Protein AF-A0A452ZSW7-F1 (afdb_monomer_lite)

InterPro domains:
  IPR001267 Thymidine kinase [PF00265] (12-123)
  IPR001267 Thymidine kinase [PIRSF035805] (10-128)
  IPR001267 Thymidine kinase [PTHR11441] (1-141)
  IPR020633 Thymidine kinase, conserved site [PS00603] (110-123)
  IPR027417 P-loop containing nucleoside triphosphate hydrolase [G3DSA:3.40.50.300] (1-83)
  IPR027417 P-loop containing nucleoside triphosphate hydrolase [SSF52540] (18-84)

Organism: Aegilops tauschii subsp. strangulata (NCBI:txid200361)

Structure (mmCIF, N/CA/C/O backbone):
data_AF-A0A452ZSW7-F1
#
_entry.id   AF-A0A452ZSW7-F1
#
loop_
_atom_site.group_PDB
_atom_site.id
_atom_site.type_symbol
_atom_site.label_atom_id
_atom_site.label_alt_id
_atom_site.label_comp_id
_atom_site.label_asym_id
_atom_site.label_entity_id
_atom_site.label_seq_id
_atom_site.pdbx_PDB_ins_code
_atom_site.Cartn_x
_atom_site.Cartn_y
_atom_site.Cartn_z
_atom_site.occupancy
_atom_site.B_iso_or_equiv
_atom_site.auth_seq_id
_atom_site.auth_comp_id
_atom_site.auth_asym_id
_atom_site.auth_atom_id
_atom_site.pdbx_PDB_model_num
ATOM 1 N N . MET A 1 1 ? -21.445 2.291 3.295 1.00 60.81 1 MET A N 1
ATOM 2 C CA . MET A 1 1 ? -20.126 2.309 3.958 1.00 60.81 1 MET A CA 1
ATOM 3 C C . MET A 1 1 ? -19.499 3.645 3.599 1.00 60.81 1 MET A C 1
ATOM 5 O O . MET A 1 1 ? -19.417 3.934 2.412 1.00 60.81 1 MET A O 1
ATOM 9 N N . ALA A 1 2 ? -19.251 4.515 4.577 1.00 77.56 2 ALA A N 1
ATOM 10 C CA . ALA A 1 2 ? -18.687 5.839 4.317 1.00 77.56 2 ALA A CA 1
ATOM 11 C C . ALA A 1 2 ? -17.158 5.736 4.345 1.00 77.56 2 ALA A C 1
ATOM 13 O O . ALA A 1 2 ? -16.612 5.174 5.289 1.00 77.56 2 ALA A O 1
ATOM 14 N N . CYS A 1 3 ? -16.495 6.250 3.311 1.00 84.75 3 CYS A N 1
ATOM 15 C CA . CYS A 1 3 ? -15.042 6.386 3.275 1.00 84.75 3 CYS A CA 1
ATOM 16 C C . CYS A 1 3 ? -14.691 7.853 3.511 1.00 84.75 3 CYS A C 1
ATOM 18 O O . CYS A 1 3 ? -15.324 8.745 2.939 1.00 84.75 3 CYS A O 1
ATOM 20 N N . TRP A 1 4 ? -13.676 8.104 4.330 1.00 89.50 4 TRP A N 1
ATOM 21 C CA . TRP A 1 4 ? -13.199 9.451 4.608 1.00 89.50 4 TRP A CA 1
ATOM 22 C C . TRP A 1 4 ? -11.741 9.568 4.198 1.00 89.50 4 TRP A C 1
ATOM 24 O O . TRP A 1 4 ? -10.899 8.842 4.710 1.00 89.50 4 TRP A O 1
ATOM 34 N N . ALA A 1 5 ? -11.443 10.531 3.328 1.00 92.81 5 ALA A N 1
ATOM 35 C CA . ALA A 1 5 ? -10.077 11.007 3.186 1.00 92.81 5 ALA A CA 1
ATOM 36 C C . ALA A 1 5 ? -9.680 11.720 4.486 1.00 92.81 5 ALA A C 1
ATOM 38 O O . ALA A 1 5 ? -10.424 12.581 4.988 1.00 92.81 5 ALA A O 1
ATOM 39 N N . LEU A 1 6 ? -8.542 11.320 5.038 1.00 93.31 6 LEU A N 1
ATOM 40 C CA . LEU A 1 6 ? -7.957 11.863 6.255 1.00 93.31 6 LEU A CA 1
ATOM 41 C C . LEU A 1 6 ? -6.514 12.278 5.963 1.00 93.31 6 LEU A C 1
ATOM 43 O O . LEU A 1 6 ? -5.859 11.598 5.179 1.00 93.31 6 LEU A O 1
ATOM 47 N N . PRO A 1 7 ? -6.024 13.369 6.570 1.00 91.38 7 PRO A N 1
ATOM 48 C CA . PRO A 1 7 ? -4.599 13.677 6.559 1.00 91.38 7 PRO A CA 1
ATOM 49 C C . PRO A 1 7 ? -3.816 12.780 7.532 1.00 91.38 7 PRO A C 1
ATOM 51 O O . PRO A 1 7 ? -2.682 12.429 7.250 1.00 91.38 7 PRO A O 1
ATOM 54 N N . GLU A 1 8 ? -4.435 12.393 8.651 1.00 95.12 8 GLU A N 1
ATOM 55 C CA . GLU A 1 8 ? -3.841 11.586 9.724 1.00 95.12 8 GLU A CA 1
ATOM 56 C C . GLU A 1 8 ? -4.903 10.637 10.293 1.00 95.12 8 GLU A C 1
ATOM 58 O O . GLU A 1 8 ? -6.065 11.037 10.471 1.00 95.12 8 GLU A O 1
ATOM 63 N N . LEU A 1 9 ? -4.527 9.393 10.596 1.00 96.88 9 LEU A N 1
ATOM 64 C CA . LEU A 1 9 ? -5.455 8.379 11.110 1.00 96.88 9 LEU A CA 1
ATOM 65 C C . LEU A 1 9 ? -5.932 8.699 12.528 1.00 96.88 9 LEU A C 1
ATOM 67 O O . LEU A 1 9 ? -7.074 8.397 12.877 1.00 96.88 9 LEU A O 1
ATOM 71 N N . SER A 1 10 ? -5.107 9.371 13.327 1.00 94.25 10 SER A N 1
ATOM 72 C CA . SER A 1 10 ? -5.431 9.841 14.676 1.00 94.25 10 SER A CA 1
ATOM 73 C C . SER A 1 10 ? -6.727 10.667 14.723 1.00 94.25 10 SER A C 1
ATOM 75 O O . SER A 1 10 ? -7.500 10.561 15.676 1.00 94.25 10 SER A O 1
ATOM 77 N N . THR A 1 11 ? -7.031 11.404 13.648 1.00 95.56 11 THR A N 1
ATOM 78 C CA . THR A 1 11 ? -8.235 12.244 13.517 1.00 95.56 11 THR A CA 1
ATOM 79 C C . THR A 1 11 ? -9.512 11.460 13.194 1.00 95.56 11 THR A C 1
ATOM 81 O O . THR A 1 11 ? -10.613 12.019 13.222 1.00 95.56 11 THR A O 1
ATOM 84 N N . PHE A 1 12 ? -9.405 10.161 12.888 1.00 95.12 12 PHE A N 1
ATOM 85 C CA . PHE A 1 12 ? -10.541 9.324 12.501 1.00 95.12 12 PHE A CA 1
ATOM 86 C C . PHE A 1 12 ? -11.622 9.280 13.584 1.00 95.12 12 PHE A C 1
ATOM 88 O O . PHE A 1 12 ? -12.807 9.437 13.286 1.00 95.12 12 PHE A O 1
ATOM 95 N N . GLN A 1 13 ? -11.210 9.110 14.843 1.00 92.44 13 GLN A N 1
ATOM 96 C CA . GLN A 1 13 ? -12.121 9.028 15.983 1.00 92.44 13 GLN A CA 1
ATOM 97 C C . GLN A 1 13 ? -12.911 10.330 16.171 1.00 92.44 13 GLN A C 1
ATOM 99 O O . GLN A 1 13 ? -14.122 10.284 16.386 1.00 92.44 13 GLN A O 1
ATOM 104 N N . ASP A 1 14 ? -12.248 11.478 16.030 1.00 92.56 14 ASP A N 1
ATOM 105 C CA . ASP A 1 14 ? -12.881 12.793 16.155 1.00 92.56 14 ASP A CA 1
ATOM 106 C C . ASP A 1 14 ? -13.850 13.059 15.001 1.00 92.56 14 ASP A C 1
ATOM 108 O O . ASP A 1 14 ? -14.958 13.554 15.213 1.00 92.56 14 ASP A O 1
ATOM 112 N N . LYS A 1 15 ? -13.470 12.67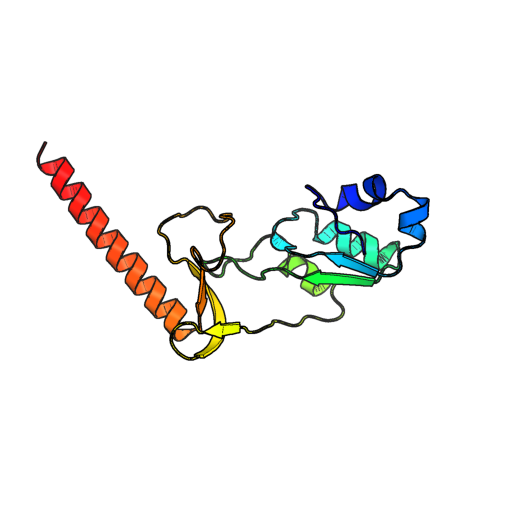4 13.776 1.00 93.25 15 LYS A N 1
ATOM 113 C CA . LYS A 1 15 ? -14.308 12.847 12.582 1.00 93.25 15 LYS A CA 1
ATOM 114 C C . LYS A 1 15 ? -15.550 11.962 12.601 1.00 93.25 15 LYS A C 1
ATOM 116 O O . LYS A 1 15 ? -16.605 12.379 12.126 1.00 93.25 15 LYS A O 1
ATOM 121 N N . LEU A 1 16 ? -15.422 10.742 13.116 1.00 93.38 16 LEU A N 1
ATOM 122 C CA . LEU A 1 16 ? -16.532 9.802 13.241 1.00 93.38 16 LEU A CA 1
ATOM 123 C C . LEU A 1 16 ? -17.432 10.133 14.442 1.00 93.38 16 LEU A C 1
ATOM 125 O O . LEU A 1 16 ? -18.643 9.921 14.387 1.00 93.38 16 LEU A O 1
ATOM 129 N N . GLY A 1 17 ? -16.839 10.665 15.510 1.00 94.56 17 GLY A N 1
ATOM 130 C CA . GLY A 1 17 ? -17.475 10.875 16.802 1.00 94.56 17 GLY A CA 1
ATOM 131 C C . GLY A 1 17 ? -17.331 9.656 17.715 1.00 94.56 17 GLY A C 1
ATOM 132 O O . GLY A 1 17 ? -17.447 8.506 17.284 1.00 94.56 17 GLY A O 1
ATOM 133 N N . ARG A 1 18 ? -17.111 9.912 19.012 1.00 93.31 18 ARG A N 1
ATOM 134 C CA . ARG A 1 18 ? -16.768 8.877 20.002 1.00 93.31 18 ARG A CA 1
ATOM 135 C C . ARG A 1 18 ? -17.783 7.735 20.069 1.00 93.31 18 ARG A C 1
ATOM 137 O O . ARG A 1 18 ? -17.399 6.577 19.961 1.00 93.31 18 ARG A O 1
ATOM 144 N N . GLU A 1 19 ? -19.069 8.057 20.192 1.00 95.12 19 GLU A N 1
ATOM 145 C CA . GLU A 1 19 ? -20.128 7.045 20.307 1.00 95.12 19 GLU A CA 1
ATOM 146 C C . GLU A 1 19 ? -20.250 6.158 19.063 1.00 95.12 19 GLU A C 1
ATOM 148 O O . GLU A 1 19 ? -20.621 4.988 19.163 1.00 95.12 19 GLU A O 1
ATOM 153 N N . ALA A 1 20 ? -19.976 6.717 17.882 1.00 94.56 20 ALA A N 1
ATOM 154 C CA . ALA A 1 20 ? -19.997 5.967 16.636 1.00 94.56 20 ALA A CA 1
ATOM 155 C C . ALA A 1 20 ? -18.747 5.088 16.512 1.00 94.56 20 ALA A C 1
ATOM 157 O O . ALA A 1 20 ? -18.881 3.916 16.173 1.00 94.56 20 ALA A O 1
ATOM 158 N N . TYR A 1 21 ? -17.566 5.609 16.858 1.00 95.25 21 TYR A N 1
ATOM 159 C CA . TYR A 1 21 ? -16.315 4.845 16.894 1.00 95.25 21 TYR A CA 1
ATOM 160 C C . TYR A 1 21 ? -16.392 3.639 17.837 1.00 95.25 21 TYR A C 1
ATOM 162 O O . TYR A 1 21 ? -15.982 2.535 17.476 1.00 95.25 21 TYR A O 1
ATOM 170 N N . ASP A 1 22 ? -16.971 3.808 19.026 1.00 95.31 22 ASP A N 1
ATOM 171 C CA . ASP A 1 22 ? -17.09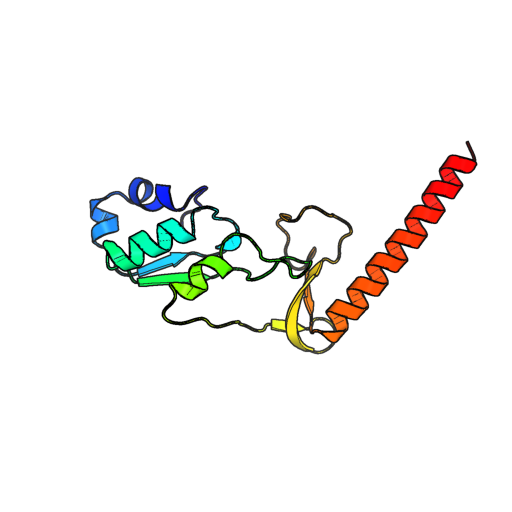2 2.718 19.998 1.00 95.31 22 ASP A CA 1
ATOM 172 C C . ASP A 1 22 ? -17.951 1.556 19.451 1.00 95.31 22 ASP A C 1
ATOM 174 O O . ASP A 1 22 ? -17.682 0.402 19.773 1.00 95.31 22 ASP A O 1
ATOM 178 N N . LYS A 1 23 ? -18.901 1.836 18.544 1.00 96.00 23 LYS A N 1
ATOM 179 C CA . LYS A 1 23 ? -19.750 0.842 17.854 1.00 96.00 23 LYS A CA 1
ATOM 180 C C . LYS A 1 23 ? -19.128 0.237 16.589 1.00 96.00 23 LYS A C 1
ATOM 182 O O . LYS A 1 23 ? -19.749 -0.626 15.975 1.00 96.00 23 LYS A O 1
ATOM 187 N N . VAL A 1 24 ? -17.963 0.709 16.148 1.00 95.12 24 VAL A N 1
ATOM 188 C CA . VAL A 1 24 ? -17.258 0.126 14.998 1.00 95.12 24 VAL A CA 1
ATOM 189 C C . VAL A 1 24 ? -16.539 -1.139 15.440 1.00 95.12 24 VAL A C 1
ATOM 191 O O . VAL A 1 24 ? -15.731 -1.080 16.358 1.00 95.12 24 VAL A O 1
ATOM 194 N N . ASP A 1 25 ? -16.767 -2.256 14.756 1.00 96.88 25 ASP A N 1
ATOM 195 C CA . ASP A 1 25 ? -16.016 -3.497 14.996 1.00 96.88 25 ASP A CA 1
ATOM 196 C C . ASP A 1 25 ? -14.782 -3.615 14.088 1.00 96.88 25 ASP A C 1
ATOM 198 O O . ASP A 1 25 ? -13.764 -4.188 14.473 1.00 96.88 25 ASP A O 1
ATOM 202 N N . VAL A 1 26 ? -14.870 -3.065 12.869 1.00 97.06 26 VAL A N 1
ATOM 203 C CA . VAL A 1 26 ? -13.866 -3.229 11.809 1.00 97.06 26 VAL A CA 1
ATOM 204 C C . VAL A 1 26 ? -13.489 -1.881 11.201 1.00 97.06 26 VAL A C 1
ATOM 206 O O . VAL A 1 26 ? -14.362 -1.121 10.780 1.00 97.06 26 VAL A O 1
ATOM 209 N N . ILE A 1 27 ? -12.189 -1.616 11.097 1.00 97.38 27 ILE A N 1
ATOM 210 C CA . ILE A 1 27 ? -11.618 -0.421 10.469 1.00 97.38 27 ILE A CA 1
ATOM 211 C C . ILE A 1 27 ? -10.812 -0.857 9.244 1.00 97.38 27 ILE A C 1
ATOM 213 O O . ILE A 1 27 ? -9.882 -1.651 9.357 1.00 97.38 27 ILE A O 1
ATOM 217 N N . GLY A 1 28 ? -11.178 -0.339 8.071 1.00 97.81 28 GLY A N 1
ATOM 218 C CA . GLY A 1 28 ? -10.420 -0.515 6.833 1.00 97.81 28 GLY A CA 1
ATOM 219 C C . GLY A 1 28 ? -9.577 0.721 6.533 1.00 97.81 28 GLY A C 1
ATOM 220 O O . GLY A 1 28 ? -10.117 1.826 6.514 1.00 97.81 28 GLY A O 1
ATOM 221 N N . ILE A 1 29 ? -8.284 0.531 6.285 1.00 98.06 29 ILE A N 1
ATOM 222 C CA . ILE A 1 29 ? -7.342 1.579 5.877 1.00 98.06 29 ILE A CA 1
ATOM 223 C C . ILE A 1 29 ? -6.834 1.214 4.487 1.00 98.06 29 ILE A C 1
ATOM 225 O O . ILE A 1 29 ? -6.277 0.134 4.306 1.00 98.06 29 ILE A O 1
ATOM 229 N N . ASP A 1 30 ? -7.032 2.103 3.522 1.00 97.38 30 ASP A N 1
ATOM 230 C CA . ASP A 1 30 ? -6.512 1.963 2.161 1.00 97.38 30 ASP A CA 1
ATOM 231 C C . ASP A 1 30 ? -5.406 2.994 1.918 1.00 97.38 30 ASP A C 1
ATOM 233 O O . ASP A 1 30 ? -5.363 4.019 2.602 1.00 97.38 30 ASP A O 1
ATOM 237 N N . GLU A 1 31 ? -4.516 2.718 0.963 1.00 96.12 31 GLU A N 1
ATOM 238 C CA . GLU A 1 31 ? -3.358 3.566 0.637 1.00 96.12 31 GLU A CA 1
ATOM 239 C C . GLU A 1 31 ? -2.482 3.891 1.870 1.00 96.12 31 GLU A C 1
ATOM 241 O O . GLU A 1 31 ? -1.981 5.004 2.054 1.00 96.12 31 GLU A O 1
ATOM 246 N N . ALA A 1 32 ? -2.296 2.893 2.741 1.00 97.56 32 ALA A N 1
ATOM 247 C CA . ALA A 1 32 ? -1.742 3.064 4.082 1.00 97.56 32 ALA A CA 1
ATOM 248 C C . ALA A 1 32 ? -0.326 3.663 4.136 1.00 97.56 32 ALA A C 1
ATOM 250 O O . ALA A 1 32 ? 0.076 4.218 5.157 1.00 97.56 32 ALA A O 1
ATOM 251 N N . GLN A 1 33 ? 0.433 3.573 3.043 1.00 96.19 33 GLN A N 1
ATOM 252 C CA . GLN A 1 33 ? 1.777 4.142 2.941 1.00 96.19 33 GLN A CA 1
ATOM 253 C C . GLN A 1 33 ? 1.829 5.670 3.068 1.00 96.19 33 GLN A C 1
ATOM 255 O O . GLN A 1 33 ? 2.921 6.199 3.253 1.00 96.19 33 GLN A O 1
ATOM 260 N N . PHE A 1 34 ? 0.692 6.368 2.972 1.00 95.62 34 PHE A N 1
ATOM 261 C CA . PHE A 1 34 ? 0.617 7.824 3.136 1.00 95.62 34 PHE A CA 1
ATOM 262 C C . PHE A 1 34 ? 0.325 8.282 4.571 1.00 95.62 34 PHE A C 1
ATOM 264 O O . PHE A 1 34 ? 0.252 9.484 4.810 1.00 95.62 34 PHE A O 1
ATOM 271 N N . PHE A 1 35 ? 0.145 7.361 5.523 1.00 96.62 35 PHE A N 1
ATOM 272 C CA . PHE A 1 35 ? -0.105 7.709 6.922 1.00 96.62 35 PHE A CA 1
ATOM 273 C C . PHE A 1 35 ? 1.144 7.473 7.771 1.00 96.62 35 PHE A C 1
ATOM 275 O O . PHE A 1 35 ? 1.512 6.331 8.062 1.00 96.62 35 PHE A O 1
ATOM 282 N N . ASP A 1 36 ? 1.779 8.561 8.206 1.00 95.94 36 ASP A N 1
ATOM 283 C CA . ASP A 1 36 ? 2.948 8.502 9.091 1.00 95.94 36 ASP A CA 1
ATOM 284 C C . ASP A 1 36 ? 2.597 7.911 10.467 1.00 95.94 36 ASP A C 1
ATOM 286 O O . ASP A 1 36 ? 3.409 7.211 11.074 1.00 95.94 36 ASP A O 1
ATOM 290 N N . ASP A 1 37 ? 1.358 8.115 10.924 1.00 97.56 37 ASP A N 1
ATOM 291 C CA . ASP A 1 37 ? 0.823 7.636 12.201 1.00 97.56 37 ASP A CA 1
ATOM 292 C C . ASP A 1 37 ? 0.205 6.223 12.136 1.00 97.56 37 ASP A C 1
ATOM 294 O O . ASP A 1 37 ? -0.438 5.777 13.090 1.00 97.56 37 ASP A O 1
ATOM 298 N N . LEU A 1 38 ? 0.424 5.481 11.038 1.00 98.19 38 LEU A N 1
ATOM 299 C CA . LEU A 1 38 ? -0.142 4.142 10.816 1.00 98.19 38 LEU A CA 1
ATOM 300 C C . LEU A 1 38 ? 0.175 3.156 11.941 1.00 98.19 38 LEU A C 1
ATOM 302 O O . LEU A 1 38 ? -0.718 2.429 12.380 1.00 98.19 38 LEU A O 1
ATOM 306 N N . HIS A 1 39 ? 1.429 3.111 12.394 1.00 97.75 39 HIS A N 1
ATOM 307 C CA . HIS A 1 39 ? 1.858 2.170 13.429 1.00 97.75 39 HIS A CA 1
ATOM 308 C C . HIS A 1 39 ? 1.108 2.405 14.743 1.00 97.75 39 HIS A C 1
ATOM 310 O O . HIS A 1 39 ? 0.468 1.492 15.271 1.00 97.75 39 HIS A O 1
ATOM 316 N N . ASP A 1 40 ? 1.140 3.644 15.231 1.00 97.81 40 ASP A N 1
ATOM 317 C CA . ASP A 1 40 ? 0.552 4.015 16.516 1.00 97.81 40 ASP A CA 1
ATOM 318 C C . ASP A 1 40 ? -0.973 3.895 16.485 1.00 97.81 40 ASP A C 1
ATOM 320 O O . ASP A 1 40 ? -1.581 3.412 17.444 1.00 97.81 40 ASP A O 1
ATOM 324 N N . PHE A 1 41 ? -1.595 4.249 15.356 1.00 97.94 41 PHE A N 1
ATOM 325 C CA . PHE A 1 41 ? -3.021 4.034 15.154 1.00 97.94 41 PHE A CA 1
ATOM 326 C C . PHE A 1 41 ? -3.385 2.546 15.197 1.00 97.94 41 PHE A C 1
ATOM 328 O O . PHE A 1 41 ? -4.321 2.172 15.905 1.00 97.94 41 PHE A O 1
ATOM 335 N N . CYS A 1 42 ? -2.655 1.691 14.470 1.00 98.19 42 CYS A N 1
ATOM 336 C CA . CYS A 1 42 ? -2.948 0.257 14.409 1.00 98.19 42 CYS A CA 1
ATOM 337 C C . CYS A 1 42 ? -2.773 -0.412 15.773 1.00 98.19 42 CYS A C 1
ATOM 339 O O . CYS A 1 42 ? -3.663 -1.155 16.182 1.00 98.19 42 CYS A O 1
ATOM 341 N N . SER A 1 43 ? -1.682 -0.118 16.491 1.00 97.81 43 SER A N 1
ATOM 342 C CA . SER A 1 43 ? -1.469 -0.662 17.838 1.00 97.81 43 SER A CA 1
ATOM 343 C C . SER A 1 43 ? -2.576 -0.216 18.791 1.00 97.81 43 SER A C 1
ATOM 345 O O . SER A 1 43 ? -3.200 -1.053 19.433 1.00 97.81 43 SER A O 1
ATOM 347 N N . LYS A 1 44 ? -2.938 1.074 18.822 1.00 97.94 44 LYS A N 1
ATOM 348 C CA . LYS A 1 44 ? -4.044 1.538 19.672 1.00 97.94 44 LYS A CA 1
ATOM 349 C C . LYS A 1 44 ? -5.376 0.867 19.319 1.00 97.94 44 LYS A C 1
ATOM 351 O O . LYS A 1 44 ? -6.054 0.343 20.204 1.00 97.94 44 LYS A O 1
ATOM 356 N N . ALA A 1 45 ? -5.758 0.884 18.043 1.00 97.75 45 ALA A N 1
ATOM 357 C CA . ALA A 1 45 ? -7.051 0.371 17.605 1.00 97.75 45 ALA A CA 1
ATOM 358 C C . ALA A 1 45 ? -7.184 -1.143 17.850 1.00 97.75 45 ALA A C 1
ATOM 360 O O . ALA A 1 45 ? -8.228 -1.597 18.320 1.00 97.75 45 ALA A O 1
ATOM 361 N N . ALA A 1 46 ? -6.134 -1.919 17.571 1.00 97.62 46 ALA A N 1
ATOM 362 C CA . ALA A 1 46 ? -6.147 -3.369 17.742 1.00 97.62 46 ALA A CA 1
ATOM 363 C C . ALA A 1 46 ? -5.921 -3.797 19.202 1.00 97.62 46 ALA A C 1
ATOM 365 O O . ALA A 1 46 ? -6.723 -4.558 19.746 1.00 97.62 46 ALA A O 1
ATOM 366 N N . ASP A 1 47 ? -4.869 -3.291 19.852 1.00 97.38 47 ASP A N 1
ATOM 367 C CA . ASP A 1 47 ? -4.410 -3.791 21.155 1.00 97.38 47 ASP A CA 1
ATOM 368 C C . ASP A 1 47 ? -5.218 -3.222 22.329 1.00 97.38 47 ASP A C 1
ATOM 370 O O . ASP A 1 47 ? -5.363 -3.880 23.363 1.00 97.38 47 ASP A O 1
ATOM 374 N N . HIS A 1 48 ? -5.737 -1.996 22.195 1.00 96.75 48 HIS A N 1
ATOM 375 C CA . HIS A 1 48 ? -6.423 -1.293 23.284 1.00 96.75 48 HIS A CA 1
ATOM 376 C C . HIS A 1 48 ? -7.923 -1.121 23.048 1.00 96.75 48 HIS A C 1
ATOM 378 O O . HIS A 1 48 ? -8.707 -1.324 23.976 1.00 96.75 48 HIS A O 1
ATOM 384 N N . ASP A 1 49 ? -8.335 -0.781 21.826 1.00 96.94 49 ASP A N 1
ATOM 385 C CA . ASP A 1 49 ? -9.745 -0.508 21.519 1.00 96.94 49 ASP A CA 1
ATOM 386 C C . ASP A 1 49 ? -10.521 -1.763 21.065 1.00 96.94 49 ASP A C 1
ATOM 388 O O . ASP A 1 49 ? -11.743 -1.705 20.895 1.00 96.94 49 ASP A O 1
ATOM 392 N N . GLY A 1 50 ? -9.832 -2.894 20.863 1.00 96.75 50 GLY A N 1
ATOM 393 C CA . GLY A 1 50 ? -10.431 -4.180 20.490 1.00 96.75 50 GLY A CA 1
ATOM 394 C C . GLY A 1 50 ? -11.016 -4.220 19.075 1.00 96.75 50 GLY A C 1
ATOM 395 O O . GLY A 1 50 ? -11.962 -4.969 18.824 1.00 96.75 50 GLY A O 1
ATOM 396 N N . LYS A 1 51 ? -10.498 -3.396 18.157 1.00 97.62 51 LYS A N 1
ATOM 397 C CA . LYS A 1 51 ? -10.973 -3.280 16.771 1.00 97.62 51 LYS A CA 1
ATOM 398 C C . LYS A 1 51 ? -10.252 -4.266 15.855 1.00 97.62 51 LYS A C 1
ATOM 400 O O . LYS A 1 51 ? -9.052 -4.494 15.986 1.00 97.62 51 LYS A O 1
ATOM 405 N N . ILE A 1 52 ? -10.957 -4.784 14.852 1.00 98.31 52 ILE A N 1
ATOM 406 C CA . ILE A 1 52 ? -10.327 -5.497 13.735 1.00 98.31 52 ILE A CA 1
ATOM 407 C C . ILE A 1 52 ? -9.837 -4.457 12.729 1.00 98.31 52 ILE A C 1
ATOM 409 O O . ILE A 1 52 ? -10.644 -3.750 12.126 1.00 98.31 52 ILE A O 1
ATOM 413 N N . VAL A 1 53 ? -8.526 -4.372 12.518 1.00 98.31 53 VAL A N 1
ATOM 414 C CA . VAL A 1 53 ? -7.932 -3.419 11.572 1.00 98.31 53 VAL A CA 1
ATOM 415 C C . VAL A 1 53 ? -7.464 -4.157 10.320 1.00 98.31 53 VAL A C 1
ATOM 417 O O . VAL A 1 53 ? -6.662 -5.086 10.394 1.00 98.31 53 VAL A O 1
ATOM 420 N N . VAL A 1 54 ? -7.979 -3.751 9.160 1.00 98.38 54 VAL A N 1
ATOM 421 C CA . VAL A 1 54 ? -7.599 -4.284 7.846 1.00 98.38 54 VAL A CA 1
ATOM 422 C C . VAL A 1 54 ? -6.874 -3.189 7.079 1.00 98.38 54 VAL A C 1
ATOM 424 O O . VAL A 1 54 ? -7.464 -2.159 6.764 1.00 98.38 54 VAL A O 1
ATOM 427 N N . VAL A 1 55 ? -5.599 -3.420 6.773 1.00 98.44 55 VAL A N 1
ATOM 428 C CA . VAL A 1 55 ? -4.730 -2.434 6.123 1.00 98.44 55 VAL A CA 1
ATOM 429 C C . VAL A 1 55 ? -4.377 -2.891 4.710 1.00 98.44 55 VAL A C 1
ATOM 431 O O . VAL A 1 55 ? -3.889 -4.006 4.515 1.00 98.44 55 VAL A O 1
ATOM 434 N N . ALA A 1 56 ? -4.594 -2.018 3.733 1.00 98.31 56 ALA A N 1
ATOM 435 C CA . ALA A 1 56 ? -4.115 -2.137 2.365 1.00 98.31 56 ALA A CA 1
ATOM 436 C C . ALA A 1 56 ? -3.149 -0.982 2.069 1.00 98.31 56 ALA A C 1
ATOM 438 O O . ALA A 1 56 ? -3.422 0.176 2.372 1.00 98.31 56 ALA A O 1
ATOM 439 N N . GLY A 1 57 ? -1.993 -1.305 1.497 1.00 97.19 57 GLY A N 1
ATOM 440 C CA . GLY A 1 57 ? -0.971 -0.322 1.163 1.00 97.19 57 GLY A CA 1
ATOM 441 C C . GLY A 1 57 ? 0.180 -0.939 0.381 1.00 97.19 57 GLY A C 1
ATOM 442 O O . GLY A 1 57 ? 0.299 -2.164 0.265 1.00 97.19 57 GLY A O 1
ATOM 443 N N . LEU A 1 58 ? 1.026 -0.077 -0.170 1.00 97.00 58 LEU A N 1
ATOM 444 C CA . LEU A 1 58 ? 2.217 -0.474 -0.911 1.00 97.00 58 LEU A CA 1
ATOM 445 C C . LEU A 1 58 ? 3.374 -0.745 0.054 1.00 97.00 58 LEU A C 1
ATOM 447 O O . LEU A 1 58 ? 3.739 0.107 0.857 1.00 97.00 58 LEU A O 1
ATOM 451 N N . ASP A 1 59 ? 3.988 -1.924 -0.049 1.00 97.19 59 ASP A N 1
ATOM 452 C CA . ASP A 1 59 ? 5.124 -2.298 0.798 1.00 97.19 59 ASP A CA 1
ATOM 453 C C . ASP A 1 59 ? 6.446 -1.655 0.344 1.00 97.19 59 ASP A C 1
ATOM 455 O O . ASP A 1 59 ? 7.384 -1.517 1.134 1.00 97.19 59 ASP A O 1
ATOM 459 N N . GLY A 1 60 ? 6.517 -1.228 -0.921 1.00 96.38 60 GLY A N 1
ATOM 460 C CA . GLY A 1 60 ? 7.651 -0.481 -1.441 1.00 96.38 60 GLY A CA 1
ATOM 461 C C . GLY A 1 60 ? 7.304 0.531 -2.529 1.00 96.38 60 GLY A C 1
ATOM 462 O O . GLY A 1 60 ? 6.304 0.401 -3.236 1.00 96.38 60 GLY A O 1
ATOM 463 N N . ASP A 1 61 ? 8.159 1.546 -2.651 1.00 94.69 61 ASP A N 1
ATOM 464 C CA . ASP A 1 61 ? 8.067 2.601 -3.660 1.00 94.69 61 ASP A CA 1
ATOM 465 C C . ASP A 1 61 ? 8.537 2.112 -5.048 1.00 94.69 61 ASP A C 1
ATOM 467 O O . ASP A 1 61 ? 8.924 0.954 -5.244 1.00 94.69 61 ASP A O 1
ATOM 471 N N . TYR A 1 62 ? 8.555 3.011 -6.037 1.00 92.38 62 TYR A N 1
ATOM 472 C CA . TYR A 1 62 ? 9.027 2.694 -7.394 1.00 92.38 62 TYR A CA 1
ATOM 473 C C . TYR A 1 62 ? 10.509 2.281 -7.471 1.00 92.38 62 TYR A C 1
ATOM 475 O O . TYR A 1 62 ? 10.938 1.753 -8.496 1.00 92.38 62 TYR A O 1
ATOM 483 N N . LYS A 1 63 ? 11.293 2.527 -6.412 1.00 92.75 63 LYS A N 1
ATOM 484 C CA . LYS A 1 63 ? 12.693 2.107 -6.265 1.00 92.75 63 LYS A CA 1
ATOM 485 C C . LYS A 1 63 ? 12.830 0.805 -5.465 1.00 92.75 63 LYS A C 1
ATOM 487 O O . LYS A 1 63 ? 13.944 0.293 -5.328 1.00 92.75 63 LYS A O 1
ATOM 492 N N . ARG A 1 64 ? 11.717 0.240 -4.979 1.00 95.06 64 ARG A N 1
ATOM 493 C CA . ARG A 1 64 ? 11.632 -0.891 -4.036 1.00 95.06 64 ARG A CA 1
ATOM 494 C C . ARG A 1 64 ? 12.224 -0.586 -2.656 1.00 95.06 64 ARG A C 1
ATOM 496 O O . ARG A 1 64 ? 12.621 -1.516 -1.954 1.00 95.06 64 ARG A O 1
ATOM 503 N N . ASN A 1 65 ? 12.295 0.685 -2.270 1.00 95.94 65 ASN A N 1
ATOM 504 C CA . ASN A 1 65 ? 12.544 1.063 -0.881 1.00 95.94 65 ASN A CA 1
ATOM 505 C C . ASN A 1 65 ? 11.247 0.934 -0.084 1.00 95.94 65 ASN A C 1
ATOM 507 O O . ASN A 1 65 ? 10.167 0.990 -0.665 1.00 95.94 65 ASN A O 1
ATOM 511 N N . LYS A 1 66 ? 11.353 0.810 1.241 1.00 95.56 66 LYS A N 1
ATOM 512 C CA . LYS A 1 66 ? 10.206 0.892 2.156 1.00 95.56 66 LYS A CA 1
ATOM 513 C C . LYS A 1 66 ? 9.365 2.143 1.847 1.00 95.56 66 LYS A C 1
ATOM 515 O O . LYS A 1 66 ? 9.931 3.232 1.753 1.00 95.56 66 LYS A O 1
ATOM 520 N N . PHE A 1 67 ? 8.046 1.985 1.714 1.00 95.62 67 PHE A N 1
ATOM 521 C CA . PHE A 1 67 ? 7.113 3.096 1.496 1.00 95.62 67 PHE A CA 1
ATOM 522 C C . PHE A 1 67 ? 6.288 3.345 2.763 1.00 95.62 67 PHE A C 1
ATOM 524 O O . PHE A 1 67 ? 5.515 2.484 3.187 1.00 95.62 67 PHE A O 1
ATOM 531 N N . GLY A 1 68 ? 6.489 4.515 3.375 1.00 94.62 68 GLY A N 1
ATOM 532 C CA . GLY A 1 68 ? 5.806 4.903 4.605 1.00 94.62 68 GLY A CA 1
ATOM 533 C C . GLY A 1 68 ? 6.029 3.885 5.720 1.00 94.62 68 GLY A C 1
ATOM 534 O O . GLY A 1 68 ? 7.067 3.218 5.774 1.00 94.62 68 GLY A O 1
ATOM 535 N N . SER A 1 69 ? 5.026 3.723 6.574 1.00 95.38 69 SER A N 1
ATOM 536 C CA . SER A 1 69 ? 5.092 2.863 7.763 1.00 95.38 69 SER A CA 1
ATOM 537 C C . SER A 1 69 ? 4.448 1.480 7.562 1.00 95.38 69 SER A C 1
ATOM 539 O O . SER A 1 69 ? 4.275 0.733 8.521 1.00 95.38 69 SER A O 1
ATOM 541 N N . VAL A 1 70 ? 4.120 1.082 6.321 1.00 97.50 70 VAL A N 1
ATOM 542 C CA . VAL A 1 70 ? 3.433 -0.202 6.027 1.00 97.50 70 VAL A CA 1
ATOM 543 C C . VAL A 1 70 ? 4.235 -1.413 6.508 1.00 97.50 70 VAL A C 1
ATOM 545 O O . VAL A 1 70 ? 3.670 -2.379 7.014 1.00 97.50 70 VAL A O 1
ATOM 548 N N . LEU A 1 71 ? 5.564 -1.378 6.381 1.00 97.69 71 LEU A N 1
ATOM 549 C CA . LEU A 1 71 ? 6.412 -2.471 6.869 1.00 97.69 71 LEU A CA 1
ATOM 550 C C . LEU A 1 71 ? 6.528 -2.501 8.400 1.00 97.69 71 LEU A C 1
ATOM 552 O O . LEU A 1 71 ? 6.833 -3.555 8.956 1.00 97.69 71 LEU A O 1
ATOM 556 N N . ASP A 1 72 ? 6.268 -1.383 9.079 1.00 97.12 72 ASP A N 1
ATOM 557 C CA . ASP A 1 72 ? 6.431 -1.272 10.534 1.00 97.12 72 ASP A CA 1
ATOM 558 C C . ASP A 1 72 ? 5.290 -1.935 11.298 1.00 97.12 72 ASP A C 1
ATOM 560 O O . ASP A 1 72 ? 5.479 -2.342 12.437 1.00 97.12 72 ASP A O 1
ATOM 564 N N . ILE A 1 73 ? 4.125 -2.105 10.667 1.00 97.75 73 ILE A N 1
ATOM 565 C CA . ILE A 1 73 ? 2.987 -2.813 11.266 1.00 97.75 73 ILE A CA 1
ATOM 566 C C . ILE A 1 73 ? 3.057 -4.335 11.092 1.00 97.75 73 ILE A C 1
ATOM 568 O O . ILE A 1 73 ? 2.263 -5.051 11.697 1.00 97.75 73 ILE A O 1
ATOM 572 N N . ILE A 1 74 ? 4.005 -4.864 10.307 1.00 98.12 74 ILE A N 1
ATOM 573 C CA . ILE A 1 74 ? 4.149 -6.317 10.101 1.00 98.12 74 ILE A CA 1
ATOM 574 C C . ILE A 1 74 ? 4.339 -7.082 11.425 1.00 98.12 74 ILE A C 1
ATOM 576 O O . ILE A 1 74 ? 3.675 -8.103 11.588 1.00 98.12 74 ILE A O 1
ATOM 580 N N . PRO A 1 75 ? 5.182 -6.635 12.381 1.00 97.75 75 PRO A N 1
ATOM 581 C CA . PRO A 1 75 ? 5.325 -7.305 13.677 1.00 97.75 75 PRO A CA 1
ATOM 582 C C . PRO A 1 75 ? 4.057 -7.296 14.541 1.00 97.75 75 PRO A C 1
ATOM 584 O O . PRO A 1 75 ? 3.920 -8.160 15.402 1.00 97.75 75 PRO A O 1
ATOM 587 N N . LEU A 1 76 ? 3.149 -6.339 14.319 1.00 96.56 76 LEU A N 1
ATOM 588 C CA . LEU A 1 76 ? 1.859 -6.254 15.013 1.00 96.56 76 LEU A CA 1
ATOM 589 C C . LEU A 1 76 ? 0.789 -7.135 14.346 1.00 96.56 76 LEU A C 1
ATOM 591 O O . LEU A 1 76 ? -0.173 -7.553 14.984 1.00 96.56 76 LEU A O 1
ATOM 595 N N . ALA A 1 77 ? 0.929 -7.406 13.047 1.00 97.94 77 ALA A N 1
ATOM 596 C CA . ALA A 1 77 ? -0.116 -8.022 12.244 1.00 97.94 77 ALA A CA 1
ATOM 597 C C . ALA A 1 77 ? -0.289 -9.523 12.536 1.00 97.94 77 ALA A C 1
ATOM 599 O O . ALA A 1 77 ? 0.655 -10.309 12.474 1.00 97.94 77 ALA A O 1
ATOM 600 N N . ASN A 1 78 ? -1.537 -9.963 12.723 1.00 98.00 78 ASN A N 1
ATOM 601 C CA . ASN A 1 78 ? -1.857 -11.394 12.818 1.00 98.00 78 ASN A CA 1
ATOM 602 C C . ASN A 1 78 ? -1.679 -12.139 11.485 1.00 98.00 78 ASN A C 1
ATOM 604 O O . ASN A 1 78 ? -1.444 -13.347 11.473 1.00 98.00 78 ASN A O 1
ATOM 608 N N . SER A 1 79 ? -1.834 -11.443 10.356 1.00 98.25 79 SER A N 1
ATOM 609 C CA . SER A 1 79 ? -1.661 -12.015 9.022 1.00 98.25 79 SER A CA 1
ATOM 610 C C . SER A 1 79 ? -1.192 -10.954 8.035 1.00 98.25 79 SER A C 1
ATOM 612 O O . SER A 1 79 ? -1.644 -9.813 8.090 1.00 98.25 79 SER A O 1
ATOM 614 N N . VAL A 1 80 ? -0.314 -11.345 7.110 1.00 98.38 80 VAL A N 1
ATOM 615 C CA . VAL A 1 80 ? 0.200 -10.473 6.050 1.00 98.38 80 VAL A CA 1
ATOM 616 C C . VAL A 1 80 ? 0.133 -11.227 4.730 1.00 98.38 80 VAL A C 1
ATOM 618 O O . VAL A 1 80 ? 0.648 -12.338 4.613 1.00 98.38 80 VAL A O 1
ATOM 621 N N . THR A 1 81 ? -0.492 -10.620 3.721 1.00 98.31 81 THR A N 1
ATOM 622 C CA . THR A 1 81 ? -0.569 -11.181 2.366 1.00 98.31 81 THR A CA 1
ATOM 623 C C . THR A 1 81 ? -0.013 -10.184 1.363 1.00 98.31 81 THR A C 1
ATOM 625 O O . THR A 1 81 ? -0.581 -9.115 1.165 1.00 98.31 81 THR A O 1
ATOM 628 N N . LYS A 1 82 ? 1.069 -10.555 0.670 1.00 97.88 82 LYS A N 1
ATOM 629 C CA . LYS A 1 82 ? 1.580 -9.780 -0.464 1.00 97.88 82 LYS A CA 1
ATOM 630 C C . LYS A 1 82 ? 0.891 -10.217 -1.754 1.00 97.88 82 LYS A C 1
ATOM 632 O O . LYS A 1 82 ? 1.126 -11.320 -2.254 1.00 97.88 82 LYS A O 1
ATOM 637 N N . LEU A 1 83 ? 0.043 -9.347 -2.293 1.00 97.56 83 LEU A N 1
ATOM 638 C CA . LEU A 1 83 ? -0.664 -9.595 -3.547 1.00 97.56 83 LEU A CA 1
ATOM 639 C C . LEU A 1 83 ? 0.279 -9.478 -4.754 1.00 97.56 83 LEU A C 1
ATOM 641 O O . LEU A 1 83 ? 1.341 -8.858 -4.697 1.00 97.56 83 LEU A O 1
ATOM 645 N N . THR A 1 84 ? -0.107 -10.105 -5.866 1.00 96.94 84 THR A N 1
ATOM 646 C CA . THR A 1 84 ? 0.620 -10.006 -7.139 1.00 96.94 84 THR A CA 1
ATOM 647 C C . THR A 1 84 ? -0.305 -9.532 -8.245 1.00 96.94 84 THR A C 1
ATOM 649 O O . THR A 1 84 ? -1.405 -10.062 -8.382 1.00 96.94 84 THR A O 1
ATOM 652 N N . ALA A 1 85 ? 0.178 -8.606 -9.068 1.00 96.94 85 ALA A N 1
ATOM 653 C CA . ALA A 1 85 ? -0.485 -8.159 -10.288 1.00 96.94 85 ALA A CA 1
ATOM 654 C C . ALA A 1 85 ? -0.072 -9.027 -11.498 1.00 96.94 85 ALA A C 1
ATOM 656 O O . ALA A 1 85 ? 0.630 -10.037 -11.354 1.00 96.94 85 ALA A O 1
ATOM 657 N N . ARG A 1 86 ? -0.481 -8.624 -12.706 1.00 97.75 86 ARG A N 1
ATOM 658 C CA . ARG A 1 86 ? 0.045 -9.149 -13.977 1.00 97.75 86 ARG A CA 1
ATOM 659 C C . ARG A 1 86 ? 1.068 -8.175 -14.550 1.00 97.75 86 ARG A C 1
ATOM 661 O O . ARG A 1 86 ? 0.850 -6.972 -14.520 1.00 97.75 86 ARG A O 1
ATOM 668 N N . CYS A 1 87 ? 2.192 -8.693 -15.026 1.00 97.88 87 CYS A N 1
ATOM 669 C CA . CYS A 1 87 ? 3.254 -7.896 -15.620 1.00 97.88 87 CYS A CA 1
ATOM 670 C C . CYS A 1 87 ? 2.809 -7.365 -16.978 1.00 97.88 87 CYS A C 1
ATOM 672 O O . CYS A 1 87 ? 2.562 -8.167 -17.871 1.00 97.88 87 CYS A O 1
ATOM 674 N N . GLU A 1 88 ? 2.822 -6.044 -17.160 1.00 96.19 88 GLU A N 1
ATOM 675 C CA . GLU A 1 88 ? 2.395 -5.412 -18.423 1.00 96.19 88 GLU A CA 1
ATOM 676 C C . GLU A 1 88 ? 3.243 -5.818 -19.645 1.00 96.19 88 GLU A C 1
ATOM 678 O O . GLU A 1 88 ? 2.809 -5.632 -20.773 1.00 96.19 88 GLU A O 1
ATOM 683 N N . LEU A 1 89 ? 4.443 -6.383 -19.445 1.00 95.69 89 LEU A N 1
ATOM 684 C CA . LEU A 1 89 ? 5.365 -6.746 -20.532 1.00 95.69 89 LEU A CA 1
ATOM 685 C C . LEU A 1 89 ? 5.387 -8.241 -20.885 1.00 95.69 89 LEU A C 1
ATOM 687 O O . LEU A 1 89 ? 5.896 -8.606 -21.938 1.00 95.69 89 LEU A O 1
ATOM 691 N N . CYS A 1 90 ? 4.914 -9.133 -20.007 1.00 97.31 90 CYS A N 1
ATOM 692 C CA . CYS A 1 90 ? 4.917 -10.580 -20.307 1.00 97.31 90 CYS A CA 1
ATOM 693 C C . CYS A 1 90 ? 3.790 -11.385 -19.665 1.00 97.31 90 CYS A C 1
ATOM 695 O O . CYS A 1 90 ? 3.896 -12.609 -19.607 1.00 97.31 90 CYS A O 1
ATOM 697 N N . ASP A 1 91 ? 2.787 -10.729 -19.084 1.00 96.69 91 ASP A N 1
ATOM 698 C CA . ASP A 1 91 ? 1.604 -11.333 -18.454 1.00 96.69 91 ASP A CA 1
ATOM 699 C C . ASP A 1 91 ? 1.853 -12.295 -17.276 1.00 96.69 91 ASP A C 1
ATOM 701 O O . ASP A 1 91 ? 0.915 -12.765 -16.629 1.00 96.69 91 ASP A O 1
ATOM 705 N N . ARG A 1 92 ? 3.115 -12.550 -16.912 1.00 96.69 92 ARG A N 1
ATOM 706 C CA . ARG A 1 92 ? 3.496 -13.298 -15.704 1.00 96.69 92 ARG A CA 1
ATOM 707 C C . ARG A 1 92 ? 3.210 -12.491 -14.436 1.00 96.69 92 ARG A C 1
ATOM 709 O O . ARG A 1 92 ? 2.953 -11.292 -14.487 1.00 96.69 92 ARG A O 1
ATOM 716 N N . ARG A 1 93 ? 3.308 -13.134 -13.267 1.00 98.06 93 ARG A N 1
ATOM 717 C CA . ARG A 1 93 ? 3.117 -12.468 -11.965 1.00 98.06 93 ARG A CA 1
ATOM 718 C C . ARG A 1 93 ? 4.053 -11.261 -11.817 1.00 98.06 93 ARG A C 1
ATOM 720 O O . ARG A 1 93 ? 5.268 -11.382 -11.992 1.00 98.06 93 ARG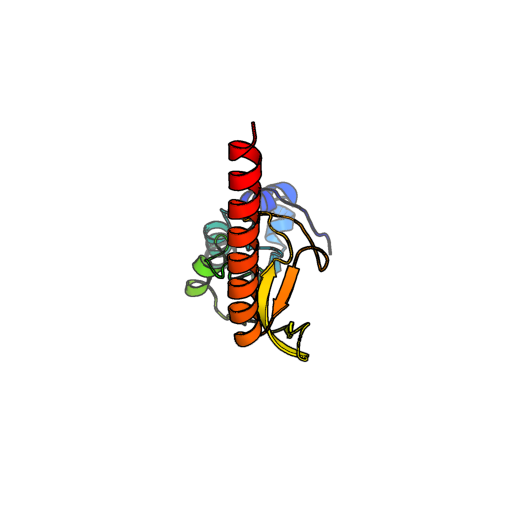 A O 1
ATOM 727 N N . ALA A 1 94 ? 3.471 -10.118 -11.475 1.00 97.94 94 ALA A N 1
ATOM 728 C CA . ALA A 1 94 ? 4.169 -8.884 -11.151 1.00 97.94 94 ALA A CA 1
ATOM 729 C C . ALA A 1 94 ? 4.133 -8.626 -9.646 1.00 97.94 94 ALA A C 1
ATOM 731 O O . ALA A 1 94 ? 3.100 -8.794 -8.996 1.00 97.94 94 ALA A O 1
ATOM 732 N N . SER A 1 95 ? 5.276 -8.217 -9.107 1.00 97.12 95 SER A N 1
ATOM 733 C CA . SER A 1 95 ? 5.459 -7.953 -7.673 1.00 97.12 95 SER A CA 1
ATOM 734 C C . SER A 1 95 ? 6.097 -6.594 -7.402 1.00 97.12 95 SER A C 1
ATOM 736 O O . SER A 1 95 ? 6.386 -6.292 -6.248 1.00 97.12 95 SER A O 1
ATOM 738 N N . PHE A 1 96 ? 6.365 -5.818 -8.453 1.00 97.00 96 PHE A N 1
ATOM 739 C CA . PHE A 1 96 ? 7.027 -4.523 -8.374 1.00 97.00 96 PHE A CA 1
ATOM 740 C C . PHE A 1 96 ? 6.295 -3.516 -9.239 1.00 97.00 96 PHE A C 1
ATOM 742 O O . PHE A 1 96 ? 5.729 -3.880 -10.271 1.00 97.00 96 PHE A O 1
ATOM 749 N N . THR A 1 97 ? 6.394 -2.260 -8.840 1.00 95.38 97 THR A N 1
ATOM 750 C CA . THR A 1 97 ? 5.902 -1.117 -9.595 1.00 95.38 97 THR A CA 1
ATOM 751 C C . THR A 1 97 ? 7.101 -0.422 -10.226 1.00 95.38 97 THR A C 1
ATOM 753 O O . THR A 1 97 ? 8.029 -0.026 -9.526 1.00 95.38 97 THR A O 1
ATOM 756 N N . LEU A 1 98 ? 7.110 -0.304 -11.549 1.00 94.12 98 LEU A N 1
ATOM 757 C CA . LEU A 1 98 ? 8.105 0.459 -12.297 1.00 94.12 98 LEU A CA 1
ATOM 758 C C . LEU A 1 98 ? 7.487 1.801 -12.698 1.00 94.12 98 LEU A C 1
ATOM 760 O O . LEU A 1 98 ? 6.366 1.839 -13.202 1.00 94.12 98 LEU A O 1
ATOM 764 N N . ARG A 1 99 ? 8.210 2.899 -12.470 1.00 91.00 99 ARG A N 1
ATOM 765 C CA . ARG A 1 99 ? 7.818 4.233 -12.941 1.00 91.00 99 ARG A CA 1
ATOM 766 C C . ARG A 1 99 ? 8.230 4.406 -14.406 1.00 91.00 99 ARG A C 1
ATOM 768 O O . ARG A 1 99 ? 9.375 4.128 -14.750 1.00 91.00 99 ARG A O 1
ATOM 775 N N . LYS A 1 100 ? 7.291 4.852 -15.244 1.00 85.00 100 LYS A N 1
ATOM 776 C CA . LYS A 1 100 ? 7.476 5.124 -16.681 1.00 85.00 100 LYS A CA 1
ATOM 777 C C . LYS A 1 100 ? 8.097 6.499 -16.936 1.00 85.00 100 LYS A C 1
ATOM 779 O O . LYS A 1 100 ? 8.741 6.696 -17.961 1.00 85.00 100 LYS A O 1
ATOM 784 N N . THR A 1 101 ? 7.884 7.448 -16.025 1.00 80.06 101 THR A N 1
ATOM 785 C CA . THR A 1 101 ? 8.343 8.834 -16.161 1.00 80.06 101 THR A CA 1
ATOM 786 C C . THR A 1 101 ? 9.697 9.076 -15.491 1.00 80.06 101 THR A C 1
ATOM 788 O O . THR A 1 101 ? 10.157 8.285 -14.668 1.00 80.06 101 THR A O 1
ATOM 791 N N . GLN A 1 102 ? 10.333 10.198 -15.840 1.00 73.69 102 GLN A N 1
ATOM 792 C CA . GLN A 1 102 ? 11.619 10.622 -15.275 1.00 73.69 102 GLN A CA 1
ATOM 793 C C . GLN A 1 102 ? 11.467 11.465 -13.996 1.00 73.69 102 GLN A C 1
ATOM 795 O O . GLN A 1 102 ? 12.468 11.911 -13.429 1.00 73.69 102 GLN A O 1
ATOM 800 N N . GLU A 1 1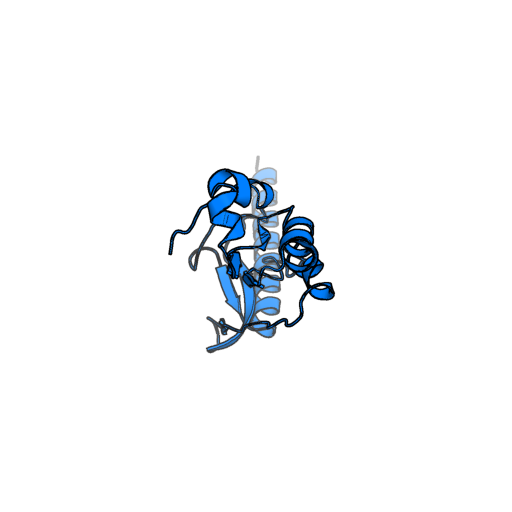03 ? 10.241 11.706 -13.511 1.00 71.06 103 GLU A N 1
ATOM 801 C CA . GLU A 1 103 ? 10.055 12.389 -12.231 1.00 71.06 103 GLU A CA 1
ATOM 802 C C . GLU A 1 103 ? 10.704 11.591 -11.100 1.00 71.06 103 GLU A C 1
ATOM 804 O O . GLU A 1 103 ? 10.544 10.376 -10.988 1.00 71.06 103 GLU A O 1
ATOM 809 N N . THR A 1 104 ? 11.397 12.288 -10.201 1.00 68.81 104 THR A N 1
ATOM 810 C CA . THR A 1 104 ? 12.154 11.661 -9.109 1.00 68.81 104 THR A CA 1
ATOM 811 C C . THR A 1 104 ? 11.421 11.660 -7.768 1.00 68.81 104 THR A C 1
ATOM 813 O O . THR A 1 104 ? 11.803 10.889 -6.884 1.00 68.81 104 THR A O 1
ATOM 816 N N . ARG A 1 105 ? 10.357 12.467 -7.614 1.00 70.69 105 ARG A N 1
ATOM 817 C CA . ARG A 1 105 ? 9.563 12.588 -6.373 1.00 70.69 105 ARG A CA 1
ATOM 818 C C . ARG A 1 105 ? 8.991 11.235 -5.955 1.00 70.69 105 ARG A C 1
ATOM 820 O O . ARG A 1 105 ? 8.400 10.560 -6.788 1.00 70.69 105 ARG A O 1
ATOM 827 N N . THR A 1 106 ? 9.167 10.822 -4.702 1.00 60.03 106 THR A N 1
ATOM 828 C CA . THR A 1 106 ? 8.645 9.532 -4.211 1.00 60.03 106 THR A CA 1
ATOM 829 C C . THR A 1 106 ? 7.124 9.496 -4.298 1.00 60.03 106 THR A C 1
ATOM 831 O O . THR A 1 106 ? 6.566 8.590 -4.912 1.00 60.03 106 THR A O 1
ATOM 834 N N . GLU A 1 107 ? 6.478 10.551 -3.810 1.00 65.44 107 GLU A N 1
ATOM 835 C CA . GLU A 1 107 ? 5.038 10.744 -3.909 1.00 65.44 107 GLU A CA 1
ATOM 836 C C . GLU A 1 107 ? 4.700 11.456 -5.214 1.00 65.44 107 GLU A C 1
ATOM 838 O O . GLU A 1 107 ? 4.922 12.656 -5.397 1.00 65.44 107 GLU A O 1
ATOM 843 N N . LEU A 1 108 ? 4.188 10.678 -6.155 1.00 72.44 108 LEU A N 1
ATOM 844 C CA . LEU A 1 108 ? 3.558 11.185 -7.358 1.00 72.44 108 LEU A CA 1
ATOM 845 C C . LEU A 1 108 ? 2.276 10.389 -7.524 1.00 72.44 1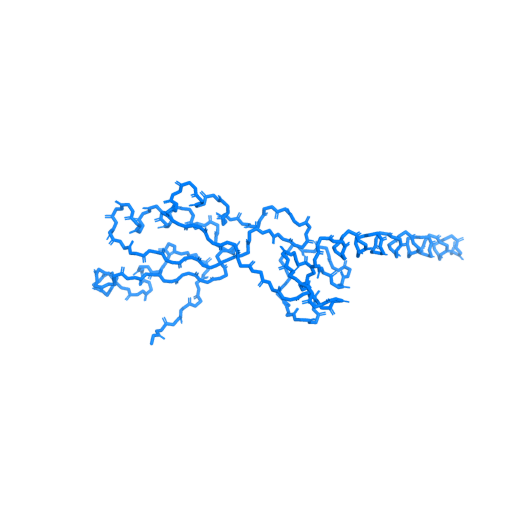08 LEU A C 1
ATOM 847 O O . LEU A 1 108 ? 2.336 9.200 -7.848 1.00 72.44 108 LEU A O 1
ATOM 851 N N . ILE A 1 109 ? 1.146 11.043 -7.251 1.00 76.19 109 ILE A N 1
ATOM 852 C CA . ILE A 1 109 ? -0.178 10.471 -7.482 1.00 76.19 109 ILE A CA 1
ATOM 853 C C . ILE A 1 109 ? -0.329 10.322 -8.993 1.00 76.19 109 ILE A C 1
ATOM 855 O O . ILE A 1 109 ? -0.298 11.304 -9.732 1.00 76.19 109 ILE A O 1
ATOM 859 N N . GLY A 1 110 ? -0.443 9.081 -9.443 1.00 75.50 110 GLY A N 1
ATOM 860 C CA . GLY A 1 110 ? -0.526 8.724 -10.849 1.00 75.50 110 GLY A CA 1
ATOM 861 C C . GLY A 1 110 ? -1.001 7.287 -10.979 1.00 75.50 110 GLY A C 1
ATOM 862 O O . GLY A 1 110 ? -0.793 6.477 -10.074 1.00 75.50 110 GLY A O 1
ATOM 863 N N . GLY A 1 111 ? -1.674 6.984 -12.081 1.00 81.75 111 GLY A N 1
ATOM 864 C CA . GLY A 1 111 ? -2.204 5.657 -12.355 1.00 81.75 111 GLY A CA 1
ATOM 865 C C . GLY A 1 111 ? -1.309 4.895 -13.327 1.00 81.75 111 GLY A C 1
ATOM 866 O O . GLY A 1 111 ? -0.079 4.930 -13.255 1.00 81.75 111 GLY A O 1
ATOM 867 N N . ALA A 1 112 ? -1.948 4.207 -14.272 1.00 81.81 112 ALA A N 1
ATOM 868 C CA . ALA A 1 112 ? -1.280 3.423 -15.313 1.00 81.81 112 ALA A CA 1
ATOM 869 C C . ALA A 1 112 ? -0.481 4.273 -16.324 1.00 81.81 112 ALA A C 1
A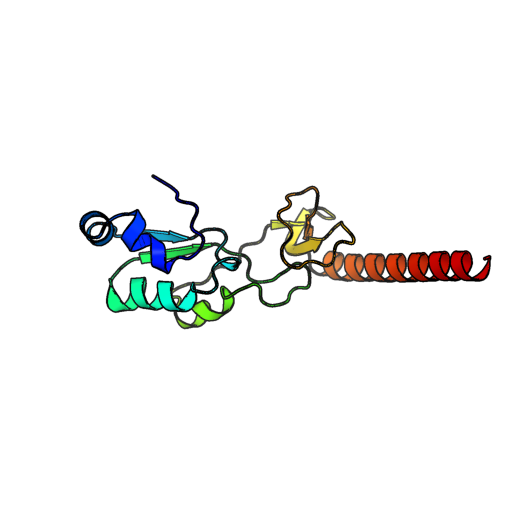TOM 871 O O . ALA A 1 112 ? 0.334 3.743 -17.085 1.00 81.81 112 ALA A O 1
ATOM 872 N N . ASP A 1 113 ? -0.719 5.583 -16.349 1.00 82.88 113 ASP A N 1
ATOM 873 C CA . ASP A 1 113 ? 0.019 6.567 -17.137 1.00 82.88 113 ASP A CA 1
ATOM 874 C C . ASP A 1 113 ? 1.438 6.790 -16.594 1.00 82.88 113 ASP A C 1
ATOM 876 O O . ASP A 1 113 ? 2.382 6.931 -17.371 1.00 82.88 113 ASP A O 1
ATOM 880 N N . VAL A 1 114 ? 1.608 6.734 -15.271 1.00 87.06 114 VAL A N 1
ATOM 881 C CA . VAL A 1 114 ? 2.898 6.966 -14.601 1.00 87.06 114 VAL A CA 1
ATOM 882 C C . VAL A 1 114 ? 3.586 5.662 -14.203 1.00 87.06 114 VAL A C 1
ATOM 884 O O . VAL A 1 114 ? 4.818 5.591 -14.199 1.00 87.06 114 VAL A O 1
ATOM 887 N N . TYR A 1 115 ? 2.825 4.616 -13.885 1.00 91.06 115 TYR A N 1
ATOM 888 C CA . TYR A 1 115 ? 3.353 3.383 -13.305 1.00 91.06 115 TYR A CA 1
ATOM 889 C C . TYR A 1 115 ? 2.926 2.133 -14.075 1.00 91.06 115 TYR A C 1
ATOM 891 O O . TYR A 1 115 ? 1.901 2.113 -14.750 1.00 91.06 115 TYR A O 1
ATOM 899 N N . MET A 1 116 ? 3.721 1.068 -13.956 1.00 93.56 116 MET A N 1
ATOM 900 C CA . MET A 1 116 ? 3.386 -0.268 -14.453 1.00 93.56 116 MET A CA 1
ATOM 901 C C . MET A 1 116 ? 3.770 -1.366 -13.459 1.00 93.56 116 MET A C 1
ATOM 903 O O . MET A 1 116 ? 4.904 -1.381 -12.966 1.00 93.56 116 MET A O 1
ATOM 907 N N . PRO A 1 117 ? 2.891 -2.348 -13.211 1.00 97.00 117 PRO A N 1
ATOM 908 C CA . PRO A 1 117 ? 3.266 -3.579 -12.547 1.00 97.00 117 PRO A CA 1
ATOM 909 C C . PRO A 1 117 ? 4.185 -4.416 -13.448 1.00 97.00 117 PRO A C 1
ATOM 911 O O . PRO A 1 117 ? 3.874 -4.726 -14.602 1.00 97.00 117 PRO A O 1
ATOM 914 N N . VAL A 1 118 ? 5.322 -4.840 -12.902 1.00 97.69 118 VAL A N 1
ATOM 915 C CA . VAL A 1 118 ? 6.325 -5.641 -13.613 1.00 97.69 118 VAL A CA 1
ATOM 916 C C . VAL A 1 118 ? 6.822 -6.831 -12.796 1.00 97.69 118 VAL A C 1
ATOM 918 O O . VAL A 1 118 ? 6.803 -6.857 -11.560 1.00 97.69 118 VAL A O 1
ATOM 921 N N . CYS A 1 119 ? 7.270 -7.865 -13.510 1.00 97.94 119 CYS A N 1
ATOM 922 C CA . CYS A 1 119 ? 8.013 -8.968 -12.915 1.00 97.94 119 CYS A CA 1
ATOM 923 C C . CYS A 1 119 ? 9.448 -8.525 -12.578 1.00 97.94 119 CYS A C 1
ATOM 925 O O . CYS A 1 119 ? 9.905 -7.458 -12.986 1.00 97.94 119 CYS A O 1
ATOM 927 N N . ARG A 1 120 ? 10.187 -9.361 -11.840 1.00 97.44 120 ARG A N 1
ATOM 928 C CA . ARG A 1 120 ? 11.556 -9.040 -11.404 1.00 97.44 120 ARG A CA 1
ATOM 929 C C . ARG A 1 120 ? 12.495 -8.702 -12.561 1.00 97.44 120 ARG A C 1
ATOM 931 O O . ARG A 1 120 ? 13.235 -7.734 -12.455 1.00 97.44 120 ARG A O 1
ATOM 938 N N . GLN A 1 121 ? 12.455 -9.506 -13.623 1.00 97.38 121 GLN A N 1
ATOM 939 C CA . GLN A 1 121 ? 13.316 -9.339 -14.793 1.00 97.38 121 GLN A CA 1
ATOM 940 C C . GLN A 1 121 ? 13.081 -7.969 -15.433 1.00 97.38 121 GLN A C 1
ATOM 942 O O . GLN A 1 121 ? 13.983 -7.147 -15.485 1.00 97.38 121 GLN A O 1
ATOM 947 N N . HIS A 1 122 ? 11.827 -7.673 -15.769 1.00 97.00 122 HIS A N 1
ATOM 948 C CA . HIS A 1 122 ? 11.452 -6.406 -16.384 1.00 97.00 122 HIS A CA 1
ATOM 949 C C . HIS A 1 122 ? 11.633 -5.181 -15.491 1.00 97.00 122 HIS A C 1
ATOM 951 O O . HIS A 1 122 ? 11.846 -4.090 -16.007 1.00 97.00 122 HIS A O 1
ATOM 957 N N . TYR A 1 123 ? 11.581 -5.337 -14.165 1.00 96.75 123 TYR A N 1
ATOM 958 C CA . TYR A 1 123 ? 12.003 -4.264 -13.272 1.00 96.75 123 TYR A CA 1
ATOM 959 C C . TYR A 1 123 ? 13.490 -3.946 -13.478 1.00 96.75 123 TYR A C 1
ATOM 961 O O . TYR A 1 123 ? 13.836 -2.789 -13.678 1.00 96.75 123 TYR A O 1
ATOM 969 N N . LEU A 1 124 ? 14.366 -4.960 -13.446 1.00 95.56 124 LEU A N 1
ATOM 970 C CA . LEU A 1 124 ? 15.812 -4.769 -13.607 1.00 95.56 124 LEU A CA 1
ATOM 971 C C . LEU A 1 124 ? 16.161 -4.216 -14.994 1.00 95.56 124 LEU A C 1
ATOM 973 O O . LEU A 1 124 ? 16.911 -3.247 -15.080 1.00 95.56 124 LEU A O 1
ATOM 977 N N . ASP A 1 125 ? 15.566 -4.772 -16.049 1.00 94.56 125 ASP A N 1
ATOM 978 C CA . ASP A 1 125 ? 15.773 -4.301 -17.422 1.00 94.56 125 ASP A CA 1
ATOM 979 C C . ASP A 1 125 ? 15.292 -2.854 -17.586 1.00 94.56 125 ASP A C 1
ATOM 981 O O . ASP A 1 125 ? 15.996 -2.019 -18.152 1.00 94.56 125 ASP A O 1
ATOM 985 N N . GLY A 1 126 ? 14.128 -2.525 -17.015 1.00 90.00 126 GLY A N 1
ATOM 986 C CA . GLY A 1 126 ? 13.594 -1.165 -17.012 1.00 90.00 126 GLY A CA 1
ATOM 987 C C . GLY A 1 126 ? 14.525 -0.162 -16.328 1.00 90.00 126 GLY A C 1
ATOM 988 O O . GLY A 1 126 ? 14.725 0.930 -16.853 1.00 90.00 126 GLY A O 1
ATOM 989 N N . GLN A 1 127 ? 15.152 -0.528 -15.204 1.00 88.00 127 GLN A N 1
ATOM 990 C CA . GLN A 1 127 ? 16.126 0.345 -14.529 1.00 88.00 127 GLN A CA 1
ATOM 991 C C . GLN A 1 127 ? 17.364 0.616 -15.394 1.00 88.00 127 GLN A C 1
ATOM 993 O O . GLN A 1 127 ? 17.844 1.746 -15.425 1.00 88.00 127 GLN A O 1
ATOM 998 N N . ILE A 1 128 ? 17.855 -0.390 -16.125 1.00 87.88 128 ILE A N 1
ATOM 999 C CA . ILE A 1 128 ? 18.994 -0.229 -17.044 1.00 87.88 128 ILE A CA 1
ATOM 1000 C C . ILE A 1 128 ? 18.641 0.758 -18.158 1.00 87.88 128 ILE A C 1
ATOM 1002 O O . ILE A 1 128 ? 19.429 1.652 -18.461 1.00 87.88 128 ILE A O 1
ATOM 1006 N N . VAL A 1 129 ? 17.449 0.623 -18.746 1.00 85.44 129 VAL A N 1
ATOM 1007 C CA . VAL A 1 129 ? 16.978 1.524 -19.808 1.00 85.44 129 VAL A CA 1
ATOM 1008 C C . VAL A 1 129 ? 16.835 2.956 -19.292 1.00 85.44 129 VAL A C 1
ATOM 1010 O O . VAL A 1 129 ? 17.279 3.887 -19.965 1.00 85.44 129 VAL A O 1
ATOM 1013 N N . ILE A 1 130 ? 16.265 3.149 -18.098 1.00 83.81 130 ILE A N 1
ATOM 1014 C CA . ILE A 1 130 ? 16.101 4.477 -17.487 1.00 83.81 130 ILE A CA 1
ATOM 1015 C C . ILE A 1 130 ? 17.464 5.136 -17.241 1.00 83.81 130 ILE A C 1
ATOM 1017 O O . ILE A 1 130 ? 17.652 6.294 -17.616 1.00 83.81 130 ILE A O 1
ATOM 1021 N N . GLU A 1 131 ? 18.427 4.402 -16.680 1.00 83.56 131 GLU A N 1
ATOM 1022 C CA . GLU A 1 131 ? 19.768 4.928 -16.404 1.00 83.56 131 GLU A CA 1
ATOM 1023 C C . GLU A 1 131 ? 20.528 5.258 -17.695 1.00 83.56 131 GLU A C 1
ATOM 1025 O O . GLU A 1 131 ? 21.098 6.341 -17.821 1.00 83.56 131 GLU A O 1
ATOM 1030 N N . ALA A 1 132 ? 20.475 4.378 -18.700 1.00 83.94 132 ALA A N 1
ATOM 1031 C CA . ALA A 1 132 ? 21.063 4.647 -20.011 1.00 83.94 132 ALA A CA 1
ATOM 1032 C C . ALA A 1 132 ? 20.453 5.899 -20.664 1.00 83.94 132 ALA A C 1
ATOM 1034 O O . ALA A 1 132 ? 21.184 6.752 -21.166 1.00 83.94 132 ALA A O 1
ATOM 1035 N N . THR A 1 133 ? 19.124 6.043 -20.608 1.00 83.06 133 THR A N 1
ATOM 1036 C CA . THR A 1 133 ? 18.416 7.224 -21.133 1.00 83.06 133 THR A CA 1
ATOM 1037 C C . THR A 1 133 ? 18.875 8.498 -20.429 1.00 83.06 133 THR A C 1
ATOM 1039 O O . THR A 1 133 ? 19.165 9.498 -21.082 1.00 83.06 133 THR A O 1
ATOM 1042 N N . ARG A 1 134 ? 19.005 8.456 -19.099 1.00 82.62 134 ARG A N 1
ATOM 1043 C CA . ARG A 1 134 ? 19.482 9.589 -18.303 1.00 82.62 134 ARG A CA 1
ATOM 1044 C C . ARG A 1 134 ? 20.909 9.995 -18.681 1.00 82.62 134 ARG A C 1
ATOM 1046 O O . ARG A 1 134 ? 21.153 11.182 -18.872 1.00 82.62 134 ARG A O 1
ATOM 1053 N N . ILE A 1 135 ? 21.820 9.033 -18.847 1.00 85.25 135 ILE A N 1
ATOM 1054 C CA . ILE A 1 135 ? 23.205 9.294 -19.274 1.00 85.25 135 ILE A CA 1
ATOM 1055 C C . ILE A 1 135 ? 23.234 9.983 -20.644 1.00 85.25 135 ILE A C 1
ATOM 1057 O O . ILE A 1 135 ? 23.951 10.967 -20.818 1.00 85.25 135 ILE A O 1
ATOM 1061 N N . VAL A 1 136 ? 22.448 9.498 -21.611 1.00 84.38 136 VAL A N 1
ATOM 1062 C CA . VAL A 1 136 ? 22.379 10.097 -22.956 1.00 84.38 136 VAL A CA 1
ATOM 1063 C C . VAL A 1 136 ? 21.894 11.548 -22.885 1.00 84.38 136 VAL A C 1
ATOM 1065 O O . VAL A 1 136 ? 22.530 12.428 -23.459 1.00 84.38 136 VAL A O 1
ATOM 1068 N N . MET A 1 137 ? 20.836 11.822 -22.120 1.00 77.69 137 MET A N 1
ATOM 1069 C CA . MET A 1 137 ? 20.308 13.183 -21.954 1.00 77.69 137 MET A CA 1
ATOM 1070 C C . MET A 1 137 ? 21.281 14.119 -21.221 1.00 77.69 137 MET A C 1
ATOM 1072 O O . MET A 1 137 ? 21.363 15.307 -21.538 1.00 77.69 137 MET A O 1
ATOM 1076 N N . ASP A 1 138 ? 22.028 13.605 -20.240 1.00 82.25 138 ASP A N 1
ATOM 1077 C CA . ASP A 1 138 ? 23.066 14.370 -19.544 1.00 82.25 138 ASP A CA 1
ATOM 1078 C C . ASP A 1 138 ? 24.189 14.778 -20.510 1.00 82.25 138 ASP A C 1
ATOM 1080 O O . ASP A 1 138 ? 24.618 15.934 -20.492 1.00 82.25 138 ASP A O 1
ATOM 1084 N N . ILE A 1 139 ? 24.598 13.874 -21.408 1.00 83.81 139 ILE A N 1
ATOM 1085 C CA . ILE A 1 139 ? 25.574 14.162 -22.469 1.00 83.81 139 ILE A CA 1
ATOM 1086 C C . ILE A 1 139 ? 25.037 15.236 -23.422 1.00 83.81 139 ILE A C 1
ATOM 1088 O O . ILE A 1 139 ? 25.738 16.216 -23.678 1.00 83.81 139 ILE A O 1
ATOM 1092 N N . GLU A 1 140 ? 23.805 15.098 -23.917 1.00 80.25 140 GLU A N 1
ATOM 1093 C CA . GLU A 1 140 ? 23.189 16.077 -24.826 1.00 80.25 140 GLU A CA 1
ATOM 1094 C C . GLU A 1 140 ? 23.152 17.478 -24.201 1.00 80.25 140 GLU A C 1
ATOM 1096 O O . GLU A 1 140 ? 23.625 18.448 -24.802 1.00 80.25 140 GLU A O 1
ATOM 1101 N N . ARG A 1 141 ? 22.728 17.577 -22.939 1.00 77.12 141 ARG A N 1
ATOM 1102 C CA . ARG A 1 141 ? 22.694 18.838 -22.190 1.00 77.12 141 ARG A CA 1
ATOM 1103 C C . ARG A 1 141 ? 24.087 19.433 -21.963 1.00 77.12 141 ARG A C 1
ATOM 1105 O O . ARG A 1 141 ? 24.257 20.646 -22.076 1.00 77.12 141 ARG A O 1
ATOM 1112 N N . SER A 1 142 ? 25.104 18.614 -21.689 1.00 72.94 142 SER A N 1
ATOM 1113 C CA . SER A 1 142 ? 26.495 19.087 -21.613 1.00 72.94 142 SER A CA 1
ATOM 1114 C C . SER A 1 142 ? 27.018 19.586 -22.963 1.00 72.94 142 SER A C 1
ATOM 1116 O O . SER A 1 142 ? 27.770 20.561 -22.997 1.00 72.94 142 SER A O 1
ATOM 1118 N N . THR A 1 143 ? 26.607 18.976 -24.079 1.00 70.25 143 THR A N 1
ATOM 1119 C CA . THR A 1 143 ? 26.990 19.451 -25.420 1.00 70.25 143 THR A CA 1
ATOM 1120 C C . THR A 1 143 ? 26.288 20.743 -25.830 1.00 70.25 143 THR A C 1
ATOM 1122 O O . THR A 1 143 ? 26.879 21.535 -26.560 1.00 70.25 143 THR A O 1
ATOM 1125 N N . GLU A 1 144 ? 25.070 20.996 -25.350 1.00 66.12 144 GLU A N 1
ATOM 1126 C CA . GLU A 1 144 ? 24.359 22.264 -25.555 1.00 66.12 144 GLU A CA 1
ATOM 1127 C C . GLU A 1 144 ? 24.993 23.414 -24.767 1.00 66.12 144 GLU A C 1
ATOM 1129 O O . GLU A 1 144 ? 25.223 24.485 -25.326 1.00 66.12 144 GLU A O 1
ATOM 1134 N N . VAL A 1 145 ? 25.361 23.183 -23.503 1.00 63.00 145 VAL A N 1
ATOM 1135 C CA . VAL A 1 145 ? 26.045 24.191 -22.672 1.00 63.00 145 VAL A CA 1
ATOM 1136 C C . VAL A 1 145 ? 27.444 24.512 -23.211 1.00 63.00 145 VAL A C 1
ATOM 1138 O O . VAL A 1 145 ? 27.859 25.664 -23.175 1.00 63.00 145 VAL A O 1
ATOM 1141 N N . ALA A 1 146 ? 28.159 23.528 -23.764 1.00 59.62 146 ALA A N 1
ATOM 1142 C CA . ALA A 1 146 ? 29.484 23.733 -24.359 1.00 59.62 146 ALA A CA 1
ATOM 1143 C C . ALA A 1 146 ? 29.466 24.453 -25.726 1.00 59.62 146 ALA A C 1
ATOM 1145 O O . ALA A 1 146 ? 30.529 24.735 -26.278 1.00 59.62 146 ALA A O 1
ATOM 1146 N N . ARG A 1 147 ? 28.282 24.716 -26.299 1.00 57.31 147 ARG A N 1
ATOM 1147 C CA . ARG A 1 147 ? 28.101 25.453 -27.564 1.00 57.31 147 ARG A CA 1
ATOM 1148 C C . ARG A 1 147 ? 27.745 26.933 -27.366 1.00 57.31 147 ARG A C 1
ATOM 1150 O O . ARG A 1 147 ? 27.589 27.625 -28.373 1.00 57.31 147 ARG A O 1
ATOM 1157 N N . CYS A 1 148 ? 27.600 27.398 -26.124 1.00 47.62 148 CYS A N 1
ATOM 1158 C CA . CYS A 1 148 ? 27.293 28.789 -25.785 1.00 47.62 148 CYS A CA 1
ATOM 1159 C C . CYS A 1 148 ? 28.540 29.579 -25.367 1.00 47.62 148 CYS A C 1
ATOM 1161 O O . CYS A 1 148 ? 29.468 28.968 -24.791 1.00 47.62 148 CYS A O 1
#

Sequence (148 aa):
MACWALPELSTFQDKLGREAYDKVDVIGIDEAQFFDDLHDFCSKAADHDGKIVVVAGLDGDYKRNKFGSVLDIIPLANSVTKLTARCELCDRRASFTLRKTQETRTELIGGADVYMPVCRQHYLDGQIVIEATRIVMDIERSTEVARC

Secondary structure (DSSP, 8-state):
------S-GGGHHHHH-HHHHHT--EEEE-SGGG-TTHHHHHHIIIIIS--EEEE---SB-TTSSB-TTTTTTTTT-S------EE-TTTSSEE-EEEE-S----S-----TTTEEEE-HHHHHHHHHHHHHHHHHHHHHHHHHHTT-

Foldseek 3Di:
DDDDDDQEPVCVCVVCDVVRLLVAQEAEAEQLLNHLCSQVNCCCCVVPSVHHYHYYHDCAFLVRDGRHCPVVCPVVDPDDDQDWDAFPPPRDTFRHKHFPDPDPDRDDDDDPVGITGHHPVCSVVSVVVSVVVVVVVVVVVVVVVVVD

pLDDT: mean 90.76, std 10.43, range [47.62, 98.44]

Radius of gyration: 20.28 Å; chains: 1; bounding box: 50×42×51 Å